Protein AF-A0A0W7WEF2-F1 (afdb_monomer)

pLDDT: mean 80.44, std 16.31, range [39.88, 97.94]

Secondary structure (DSSP, 8-state):
--------SSHHHHHHHHHHHHHHHHHHHHHTHHHH-TTSSS--GGGGG-SSPPPPSTTTTGGGTTS--HHHHHHHHH--SS---SSS-S--HHHHHHHT--S--HHHHHHHHHHHHHHHHHHHHHT--

Nearest PDB structures (foldseek):
  6lod-assembly1_E  TM=8.122E-01  e=6.362E-03  Roseiflexus castenholzii DSM 13941
  8x2j-assembly1_E  TM=6.316E-01  e=2.446E-02  Chloroflexus aurantiacus J-10-fl
  6loe-assembly1_E  TM=6.728E-01  e=4.287E-02  Roseiflexus castenholzii DSM 13941

Foldseek 3Di:
DDDDDDDPPPPPVVVVLVVLLVLLLVVCVVFPCQQCNSLSQRPHVCQVVDPDGRHRLQACCVVVVNHRPLVVQLCVQCVPDDPDPDPDDGDNVLVVQLVPDPDPDPVVSVVSSSSNSNSNSSNSVVSHD

Sequence (129 aa):
MKWLCVAALSLTAHAASAQNAEYGEELYQQFCATCHGASGEGDGPLTQMMTTSVPDLTGLAEANDGAFPMLNVLHIIDGRDDLRAHGGPMPVYGALFSETSEVNSAYADVLYRRGRILSLAYYLESLQK

Radius of gyration: 17.64 Å; Cα contacts (8 Å, |Δi|>4): 148; chains: 1; bounding box: 34×61×45 Å

Solvent-accessible surface area (backbone atoms only — not comparable to full-atom values): 7521 Å² total; per-residue (Å²): 143,84,80,92,85,88,86,82,79,74,68,65,63,57,55,56,52,53,55,33,20,56,57,8,44,57,49,36,61,75,72,42,18,53,42,23,15,91,81,27,65,19,69,8,81,50,43,87,79,47,96,62,87,52,66,55,51,29,48,48,19,60,76,42,87,67,41,64,57,59,72,60,48,43,42,61,49,40,45,80,60,93,84,74,89,58,105,77,72,77,73,48,44,43,61,62,46,39,75,72,49,89,58,97,39,78,68,54,31,55,49,52,24,52,50,52,47,50,15,35,45,43,26,47,58,70,50,47,109

Mean predicted aligned error: 9.23 Å

Organism: NCBI:txid1685382

InterPro domains:
  IPR009056 Cytochrome c-like domain [PF00034] (21-75)
  IPR009056 Cytochrome c-like domain [PS51007] (19-112)
  IPR036909 Cytochrome c-like domain superfamily [G3DSA:1.10.760.10] (5-129)
  IPR036909 Cytochrome c-like domain superfamily [SSF46626] (3-99)

Structure (mmCIF, N/CA/C/O backbone):
data_AF-A0A0W7WEF2-F1
#
_entry.id   AF-A0A0W7WEF2-F1
#
loop_
_atom_site.group_PDB
_atom_site.id
_atom_site.type_symbol
_atom_site.label_atom_id
_atom_site.label_alt_id
_atom_site.label_comp_id
_atom_site.label_asym_id
_atom_site.label_entity_id
_atom_site.label_seq_id
_atom_site.pdbx_PDB_ins_code
_atom_site.Cartn_x
_atom_site.Cartn_y
_atom_site.Cartn_z
_atom_site.occupancy
_atom_site.B_iso_or_equiv
_atom_site.auth_seq_id
_atom_site.auth_comp_id
_atom_site.auth_asym_id
_atom_site.auth_atom_id
_atom_site.pdbx_PDB_model_num
ATOM 1 N N . MET A 1 1 ? 14.432 -44.584 25.248 1.00 45.00 1 MET A N 1
ATOM 2 C CA . MET A 1 1 ? 15.290 -43.409 24.993 1.00 45.00 1 MET A CA 1
ATOM 3 C C . MET A 1 1 ? 15.725 -43.415 23.532 1.00 45.00 1 MET A C 1
ATOM 5 O O . MET A 1 1 ? 16.761 -43.990 23.237 1.00 45.00 1 MET A O 1
ATOM 9 N N . LYS A 1 2 ? 14.923 -42.865 22.610 1.00 42.56 2 LYS A N 1
ATOM 10 C CA . LYS A 1 2 ? 15.369 -42.566 21.241 1.00 42.56 2 LYS A CA 1
ATOM 11 C C . LYS A 1 2 ? 14.575 -41.369 20.676 1.00 42.56 2 LYS A C 1
ATOM 13 O O . LYS A 1 2 ? 13.424 -41.524 20.302 1.00 42.56 2 LYS A O 1
ATOM 18 N N . TRP A 1 3 ? 15.239 -40.211 20.714 1.00 52.22 3 TRP A N 1
ATOM 19 C CA . TRP A 1 3 ? 15.203 -39.067 19.789 1.00 52.22 3 TRP A CA 1
ATOM 20 C C . TRP A 1 3 ? 13.846 -38.433 19.422 1.00 52.22 3 TRP A C 1
ATOM 22 O O . TRP A 1 3 ? 13.223 -38.788 18.426 1.00 52.22 3 TRP A O 1
ATOM 32 N N . LEU A 1 4 ? 13.481 -37.385 20.178 1.00 57.38 4 LEU A N 1
ATOM 33 C CA . LEU A 1 4 ? 12.809 -36.198 19.634 1.00 57.38 4 LEU A CA 1
ATOM 34 C C . LEU A 1 4 ? 13.796 -35.467 18.713 1.00 57.38 4 LEU A C 1
ATOM 36 O O . LEU A 1 4 ? 14.852 -35.086 19.199 1.00 57.38 4 LEU A O 1
ATOM 40 N N . CYS A 1 5 ? 13.440 -35.231 17.450 1.00 55.50 5 CYS A N 1
ATOM 41 C CA . CYS A 1 5 ? 14.006 -34.168 16.604 1.00 55.50 5 CYS A CA 1
ATOM 42 C C . CYS A 1 5 ? 13.117 -33.984 15.357 1.00 55.50 5 CYS A C 1
ATOM 44 O O . CYS A 1 5 ? 13.501 -34.351 14.253 1.00 55.50 5 CYS A O 1
ATOM 46 N N . VAL A 1 6 ? 11.912 -33.430 15.518 1.00 58.00 6 VAL A N 1
ATOM 47 C CA . VAL A 1 6 ? 11.120 -32.902 14.390 1.00 58.00 6 VAL A CA 1
ATOM 48 C C . VAL A 1 6 ? 10.478 -31.589 14.838 1.00 58.00 6 VAL A C 1
ATOM 50 O O . VAL A 1 6 ? 9.311 -31.557 15.202 1.00 58.00 6 VAL A O 1
ATOM 53 N N . ALA A 1 7 ? 11.262 -30.512 14.913 1.00 57.31 7 ALA A N 1
ATOM 54 C CA . ALA A 1 7 ? 10.737 -29.180 15.245 1.00 57.31 7 ALA A CA 1
ATOM 55 C C . ALA A 1 7 ? 11.643 -28.037 14.744 1.00 57.31 7 ALA A C 1
ATOM 57 O O . ALA A 1 7 ? 11.804 -27.036 15.430 1.00 57.31 7 ALA A O 1
ATOM 58 N N . ALA A 1 8 ? 12.284 -28.184 13.578 1.00 56.38 8 ALA A N 1
ATOM 59 C CA . ALA A 1 8 ? 13.237 -27.180 13.078 1.00 56.38 8 ALA A CA 1
ATOM 60 C C . ALA A 1 8 ? 12.899 -26.592 11.695 1.00 56.38 8 ALA A C 1
ATOM 62 O O . ALA A 1 8 ? 13.706 -25.842 11.158 1.00 56.38 8 ALA A O 1
ATOM 63 N N . LEU A 1 9 ? 11.733 -26.894 11.106 1.00 55.59 9 LEU A N 1
ATOM 64 C CA . LEU A 1 9 ? 11.382 -26.396 9.762 1.00 55.59 9 LEU A CA 1
ATOM 65 C C . LEU A 1 9 ? 10.451 -25.172 9.736 1.00 55.59 9 LEU A C 1
ATOM 67 O O . LEU A 1 9 ? 10.259 -24.598 8.671 1.00 55.59 9 LEU A O 1
ATOM 71 N N . SER A 1 10 ? 9.898 -24.739 10.872 1.00 57.41 10 SER A N 1
ATOM 72 C CA . SER A 1 10 ? 8.893 -23.660 10.889 1.00 57.41 10 SER A CA 1
ATOM 73 C C . SER A 1 10 ? 9.468 -22.254 11.110 1.00 57.41 10 SER A C 1
ATOM 75 O O . SER A 1 10 ? 8.750 -21.276 10.921 1.00 57.41 10 SER A O 1
ATOM 77 N N . LEU A 1 11 ? 10.745 -22.122 11.500 1.00 55.66 11 LEU A N 1
ATOM 78 C CA . 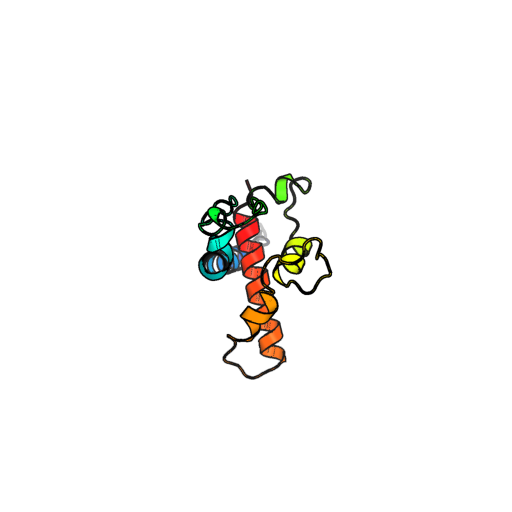LEU A 1 11 ? 11.341 -20.813 11.820 1.00 55.66 11 LEU A CA 1
ATOM 79 C C . LEU A 1 11 ? 11.772 -20.002 10.588 1.00 55.66 11 LEU A C 1
ATOM 81 O O . LEU A 1 11 ? 11.838 -18.779 10.663 1.00 55.66 11 LEU A O 1
ATOM 85 N N . THR A 1 12 ? 12.067 -20.640 9.455 1.00 57.41 12 THR A N 1
ATOM 86 C CA . THR A 1 12 ? 12.604 -19.933 8.278 1.00 57.41 12 THR A CA 1
ATOM 87 C C . THR A 1 12 ? 11.538 -19.156 7.507 1.00 57.41 12 THR A C 1
ATOM 89 O O . THR A 1 12 ? 11.839 -18.106 6.946 1.00 57.41 12 THR A O 1
ATOM 92 N N . ALA A 1 13 ? 10.286 -19.622 7.512 1.00 57.91 13 ALA A N 1
ATOM 93 C CA . ALA A 1 13 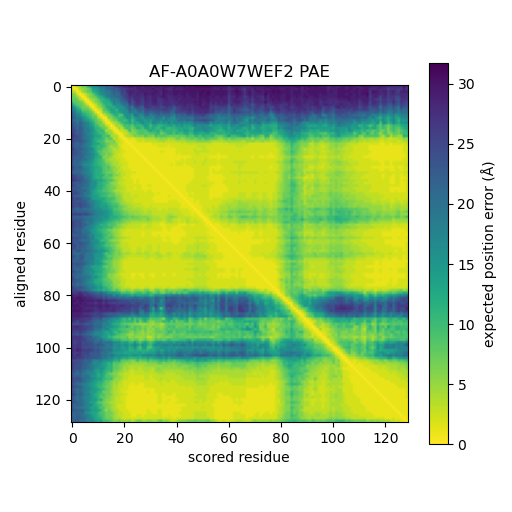? 9.194 -18.977 6.781 1.00 57.91 13 ALA A CA 1
ATOM 94 C C . ALA A 1 13 ? 8.799 -17.609 7.373 1.00 57.91 13 ALA A C 1
ATOM 96 O O . ALA A 1 13 ? 8.508 -16.679 6.624 1.00 57.91 13 ALA A O 1
ATOM 97 N N . HIS A 1 14 ? 8.848 -17.459 8.703 1.00 59.81 14 HIS A N 1
ATOM 98 C CA . HIS A 1 14 ? 8.516 -16.194 9.374 1.00 59.81 14 HIS A CA 1
ATOM 99 C C . HIS A 1 14 ? 9.540 -15.088 9.089 1.00 59.81 14 HIS A C 1
ATOM 101 O O . HIS A 1 14 ? 9.161 -13.942 8.867 1.00 59.81 14 HIS A O 1
ATOM 107 N N . ALA A 1 15 ? 10.832 -15.427 9.053 1.00 64.00 15 ALA A N 1
ATOM 108 C CA . ALA A 1 15 ? 11.890 -14.449 8.801 1.00 64.00 15 ALA A CA 1
ATOM 109 C C . ALA A 1 15 ? 11.807 -13.852 7.385 1.00 64.00 15 ALA A C 1
ATOM 111 O O . ALA A 1 15 ? 11.985 -12.650 7.211 1.00 64.00 15 ALA A O 1
ATOM 112 N N . ALA A 1 16 ? 11.477 -14.677 6.384 1.00 62.25 16 ALA A N 1
ATOM 113 C CA . ALA A 1 16 ? 11.307 -14.214 5.008 1.00 62.25 16 ALA A CA 1
ATOM 114 C C . ALA A 1 16 ? 10.110 -13.257 4.860 1.00 62.25 16 ALA A C 1
ATOM 116 O O . ALA A 1 16 ? 10.210 -12.255 4.157 1.00 62.25 16 ALA A O 1
ATOM 117 N N . SER A 1 17 ? 8.995 -13.528 5.547 1.00 63.38 17 SER A N 1
ATOM 118 C CA . SER A 1 17 ? 7.825 -12.638 5.551 1.00 63.38 17 SER A CA 1
ATOM 119 C C . SER A 1 17 ? 8.137 -11.280 6.184 1.00 63.38 17 SER A C 1
ATOM 121 O O . SER A 1 17 ? 7.760 -10.250 5.634 1.00 63.38 17 SER A O 1
ATOM 123 N N . ALA A 1 18 ? 8.860 -11.273 7.309 1.00 64.50 18 ALA A N 1
ATOM 124 C CA . ALA A 1 18 ? 9.236 -10.045 8.006 1.00 64.50 18 ALA A CA 1
ATOM 125 C C . ALA A 1 18 ? 10.163 -9.156 7.158 1.00 64.50 18 ALA A C 1
ATOM 127 O O . ALA A 1 18 ? 9.929 -7.957 7.044 1.00 64.50 18 ALA A O 1
ATOM 128 N N . GLN A 1 19 ? 11.162 -9.749 6.495 1.00 66.75 19 GLN A N 1
ATOM 129 C CA . GLN A 1 19 ? 12.061 -9.010 5.604 1.00 66.75 19 GLN A CA 1
ATOM 130 C C . GLN A 1 19 ? 11.328 -8.430 4.383 1.00 66.75 19 GLN A C 1
ATOM 132 O O . GLN A 1 19 ? 11.639 -7.331 3.926 1.00 66.75 19 GLN A O 1
ATOM 137 N N . ASN A 1 20 ? 10.327 -9.144 3.859 1.00 76.44 20 ASN A N 1
ATOM 138 C CA . ASN A 1 20 ? 9.507 -8.630 2.765 1.00 76.44 20 ASN A CA 1
ATOM 139 C C . ASN A 1 20 ? 8.631 -7.447 3.200 1.00 76.44 20 ASN A C 1
ATOM 141 O O . ASN A 1 20 ? 8.412 -6.553 2.385 1.00 76.44 20 ASN A O 1
ATOM 145 N N . ALA A 1 21 ? 8.147 -7.442 4.446 1.00 79.31 21 ALA A N 1
ATOM 146 C CA . ALA A 1 21 ? 7.344 -6.352 4.995 1.00 79.31 21 ALA A CA 1
ATOM 147 C C . ALA A 1 21 ? 8.173 -5.076 5.220 1.00 79.31 21 ALA A C 1
ATOM 149 O O . ALA A 1 21 ? 7.698 -4.000 4.880 1.00 79.31 21 ALA A O 1
ATOM 150 N N . GLU A 1 22 ? 9.419 -5.187 5.693 1.00 89.00 22 GLU A N 1
ATOM 151 C CA . GLU A 1 22 ? 10.330 -4.037 5.861 1.00 89.00 22 GLU A CA 1
ATOM 152 C C . GLU A 1 22 ? 10.620 -3.342 4.519 1.00 89.00 22 GLU A C 1
ATOM 154 O O . GLU A 1 22 ? 10.460 -2.133 4.381 1.00 89.00 22 GLU A O 1
ATOM 159 N N . TYR A 1 23 ? 10.941 -4.112 3.474 1.00 91.31 23 TYR A N 1
ATOM 160 C CA . TYR A 1 23 ? 11.093 -3.541 2.131 1.00 91.31 23 TYR A CA 1
ATOM 161 C C . TYR A 1 23 ? 9.768 -2.984 1.577 1.00 91.31 23 TYR A C 1
ATOM 163 O O . TYR A 1 23 ? 9.742 -1.992 0.846 1.00 91.31 23 TYR A O 1
ATOM 171 N N . GLY A 1 24 ? 8.645 -3.614 1.929 1.00 94.25 24 GLY A N 1
ATOM 172 C CA . GLY A 1 24 ? 7.309 -3.123 1.608 1.00 94.25 24 GLY A CA 1
ATOM 173 C C . GLY A 1 24 ? 7.004 -1.769 2.245 1.00 94.25 24 GLY A C 1
ATOM 174 O O . GLY A 1 24 ? 6.413 -0.922 1.581 1.00 94.25 24 GLY A O 1
ATOM 175 N N . GLU A 1 25 ? 7.450 -1.538 3.479 1.00 96.25 25 GLU A N 1
ATOM 176 C CA . GLU A 1 25 ? 7.309 -0.262 4.181 1.00 96.25 25 GLU A CA 1
ATOM 177 C C . GLU A 1 25 ? 8.022 0.867 3.433 1.00 96.25 25 GLU A C 1
ATOM 179 O O . GLU A 1 25 ? 7.418 1.905 3.162 1.00 96.25 25 GLU A O 1
ATOM 184 N N . GLU A 1 26 ? 9.275 0.658 3.021 1.00 95.12 26 GLU A N 1
ATOM 185 C CA . GLU A 1 26 ? 10.035 1.654 2.256 1.00 95.12 26 GLU A CA 1
ATOM 186 C C . GLU A 1 26 ? 9.308 2.047 0.962 1.00 95.12 26 GLU A C 1
ATOM 188 O O . GLU A 1 26 ? 9.130 3.231 0.654 1.00 95.12 26 GLU A O 1
ATOM 193 N N . LEU A 1 27 ? 8.830 1.043 0.219 1.00 93.12 27 LEU A N 1
ATOM 194 C CA . LEU A 1 27 ? 8.045 1.258 -0.993 1.00 93.12 27 LEU A CA 1
ATOM 195 C C . LEU A 1 27 ? 6.735 1.990 -0.687 1.00 93.12 27 LEU A C 1
ATOM 197 O O . LEU A 1 27 ? 6.341 2.890 -1.429 1.00 93.12 27 LEU A O 1
ATOM 201 N N . TYR A 1 28 ? 6.061 1.636 0.403 1.00 95.38 28 TYR A N 1
ATOM 202 C CA . TYR A 1 28 ? 4.810 2.261 0.800 1.00 95.38 28 TYR A CA 1
ATOM 203 C C . TYR A 1 28 ? 5.005 3.749 1.106 1.00 95.38 28 TYR A C 1
ATOM 205 O O . TYR A 1 28 ? 4.263 4.587 0.585 1.00 95.38 28 TYR A O 1
ATOM 213 N N . GLN A 1 29 ? 6.035 4.098 1.880 1.00 95.81 29 GLN A N 1
ATOM 214 C CA . GLN A 1 29 ? 6.343 5.493 2.196 1.00 95.81 29 GLN A CA 1
ATOM 215 C C . GLN A 1 29 ? 6.666 6.300 0.933 1.00 95.81 29 GLN A C 1
ATOM 217 O O . GLN A 1 29 ? 6.241 7.448 0.798 1.00 95.81 29 GLN A O 1
ATOM 222 N N . GLN A 1 30 ? 7.359 5.689 -0.031 1.00 92.38 30 GLN A N 1
ATOM 223 C CA . GLN A 1 30 ? 7.720 6.348 -1.283 1.00 92.38 30 GLN A CA 1
ATOM 224 C C . GLN A 1 30 ? 6.527 6.560 -2.229 1.00 92.38 30 GLN A C 1
ATOM 226 O O . GLN A 1 30 ? 6.460 7.584 -2.910 1.00 92.38 30 GLN A O 1
ATOM 231 N N . PHE A 1 31 ? 5.607 5.596 -2.313 1.00 90.38 31 PHE A N 1
ATOM 232 C CA . PHE A 1 31 ? 4.634 5.531 -3.410 1.00 90.38 31 PHE A CA 1
ATOM 233 C C . PHE A 1 31 ? 3.169 5.646 -2.979 1.00 90.38 31 PHE A C 1
ATOM 235 O O . PHE A 1 31 ? 2.337 6.076 -3.782 1.00 90.38 31 PHE A O 1
ATOM 242 N N . CYS A 1 32 ? 2.839 5.278 -1.742 1.00 92.69 32 CYS A N 1
ATOM 243 C CA . CYS A 1 32 ? 1.463 5.108 -1.270 1.00 92.69 32 CYS A CA 1
ATOM 244 C C . CYS A 1 32 ? 1.082 6.141 -0.199 1.00 92.69 32 CYS A C 1
ATOM 246 O O . CYS A 1 32 ? -0.029 6.678 -0.231 1.00 92.69 32 CYS A O 1
ATOM 248 N N . ALA A 1 33 ? 2.011 6.481 0.701 1.00 95.31 33 ALA A N 1
ATOM 249 C CA . ALA A 1 33 ? 1.755 7.329 1.869 1.00 95.31 33 ALA A CA 1
ATOM 250 C C . ALA A 1 33 ? 1.298 8.759 1.529 1.00 95.31 33 ALA A C 1
ATOM 252 O O . ALA A 1 33 ? 0.590 9.393 2.307 1.00 95.31 33 ALA A O 1
ATOM 253 N N . THR A 1 34 ? 1.637 9.271 0.342 1.00 91.94 34 THR A N 1
ATOM 254 C CA . THR A 1 34 ? 1.164 10.595 -0.106 1.00 91.94 34 THR A CA 1
ATOM 255 C C . THR A 1 34 ? -0.365 10.659 -0.216 1.00 91.94 34 THR A C 1
ATOM 257 O O . THR A 1 34 ? -0.950 11.714 0.036 1.00 91.94 34 THR A O 1
ATOM 260 N N . CYS A 1 35 ? -1.017 9.537 -0.536 1.00 90.75 35 CYS A N 1
ATOM 261 C CA . CYS A 1 35 ? -2.474 9.435 -0.597 1.00 90.75 35 CYS A CA 1
ATOM 262 C C . CYS A 1 35 ? -3.044 8.777 0.664 1.00 90.75 35 CYS A C 1
ATOM 264 O O . CYS A 1 35 ? -3.943 9.335 1.282 1.00 90.75 35 CYS A O 1
ATOM 266 N N . HIS A 1 36 ? -2.517 7.613 1.054 1.00 94.75 36 HIS A N 1
ATOM 267 C CA . HIS A 1 36 ? -3.078 6.793 2.135 1.00 94.75 36 HIS A CA 1
ATOM 268 C C . HIS A 1 36 ? -2.553 7.148 3.533 1.00 94.75 36 HIS A C 1
ATOM 270 O O . HIS A 1 36 ? -2.991 6.549 4.508 1.00 94.75 36 HIS A O 1
ATOM 276 N N . GLY A 1 37 ? -1.633 8.108 3.646 1.00 95.69 37 GLY A N 1
ATOM 277 C CA . GLY A 1 37 ? -1.014 8.485 4.917 1.00 95.69 37 GLY A CA 1
ATOM 278 C C . GLY A 1 37 ? 0.097 7.535 5.342 1.00 95.69 37 GLY A C 1
ATOM 279 O O . GLY A 1 37 ? 0.213 6.423 4.830 1.00 95.69 37 GLY A O 1
ATOM 280 N N . ALA A 1 38 ? 0.943 7.967 6.277 1.00 96.69 38 ALA A N 1
ATOM 281 C CA . ALA A 1 38 ? 2.074 7.158 6.739 1.00 96.69 38 ALA A CA 1
ATOM 282 C C . ALA A 1 38 ? 1.627 5.892 7.494 1.00 96.69 38 ALA A C 1
ATOM 284 O O . ALA A 1 38 ? 2.347 4.898 7.459 1.00 96.69 38 ALA A O 1
ATOM 285 N N . SER A 1 39 ? 0.452 5.930 8.136 1.00 96.31 39 SER A N 1
ATOM 286 C CA . SER A 1 39 ? -0.162 4.824 8.886 1.00 96.31 39 SER A CA 1
ATOM 287 C C . SER A 1 39 ? -1.118 3.957 8.057 1.00 96.31 39 SER A C 1
ATOM 289 O O . SER A 1 39 ? -1.576 2.931 8.551 1.00 96.31 39 SER A O 1
ATOM 291 N N . GLY A 1 40 ? -1.441 4.348 6.818 1.00 96.44 40 GLY A N 1
ATOM 292 C CA . GL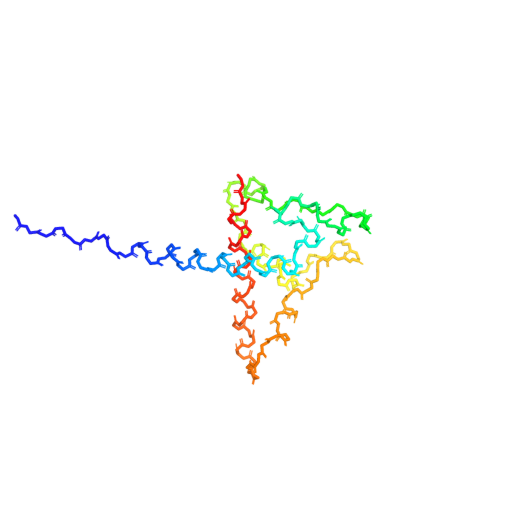Y A 1 40 ? -2.441 3.649 6.003 1.00 96.44 40 GLY A CA 1
ATOM 293 C C . GLY A 1 40 ? -3.882 4.083 6.235 1.00 96.44 40 GLY A C 1
ATOM 294 O O . GLY A 1 40 ? -4.770 3.513 5.616 1.00 96.44 40 GLY A O 1
ATOM 295 N N . GLU A 1 41 ? -4.132 5.095 7.062 1.00 96.69 41 GLU A N 1
ATOM 296 C CA . GLU A 1 41 ? -5.479 5.471 7.518 1.00 96.69 41 GLU A CA 1
ATOM 297 C C . GLU A 1 41 ? -6.260 6.349 6.521 1.00 96.69 41 GLU A C 1
ATOM 299 O O . GLU A 1 41 ? -7.360 6.814 6.812 1.00 96.69 41 GLU A O 1
ATOM 304 N N . GLY A 1 42 ? -5.725 6.563 5.316 1.00 93.81 42 GLY A N 1
ATOM 305 C CA . GLY A 1 42 ? -6.389 7.353 4.277 1.00 93.81 42 GLY A CA 1
ATOM 306 C C . GLY A 1 42 ? -6.287 8.863 4.501 1.00 93.81 42 GLY A C 1
ATOM 307 O O . GLY A 1 42 ? -7.095 9.614 3.960 1.00 93.81 42 GLY A O 1
ATOM 308 N N . ASP A 1 43 ? -5.303 9.316 5.280 1.00 94.75 43 ASP A N 1
ATOM 309 C CA . ASP A 1 43 ? -5.121 10.702 5.732 1.00 94.75 43 ASP A CA 1
ATOM 310 C C . ASP A 1 43 ? -3.874 11.383 5.132 1.00 94.75 43 ASP A C 1
ATOM 312 O O . ASP A 1 43 ? -3.363 12.379 5.650 1.00 94.75 43 ASP A O 1
ATOM 316 N N . GLY A 1 44 ? -3.385 10.872 3.997 1.00 93.62 44 GLY A N 1
ATOM 317 C CA . GLY A 1 44 ? -2.206 11.407 3.320 1.00 93.62 44 GLY A CA 1
ATOM 318 C C . GLY A 1 44 ? -2.368 12.868 2.880 1.00 93.62 44 GLY A C 1
ATOM 319 O O . GLY A 1 44 ? -3.483 13.346 2.660 1.00 93.62 44 GLY A O 1
ATOM 320 N N . PRO A 1 45 ? -1.264 13.610 2.688 1.00 92.50 45 PRO A N 1
ATOM 321 C CA . PRO A 1 45 ? -1.303 15.038 2.364 1.00 92.50 45 PRO A CA 1
ATOM 322 C C . PRO A 1 45 ? -2.069 15.374 1.074 1.00 92.50 45 PRO A C 1
ATOM 324 O O . PRO A 1 45 ? -2.565 16.492 0.933 1.00 92.50 45 PRO A O 1
ATOM 327 N N . LEU A 1 46 ? -2.198 14.429 0.135 1.00 88.75 46 LEU A N 1
ATOM 328 C CA . LEU A 1 46 ? -2.940 14.643 -1.108 1.00 88.75 46 LEU A CA 1
ATOM 329 C C . LEU A 1 46 ? -4.464 14.645 -0.910 1.00 88.75 46 LEU A C 1
ATOM 331 O O . LEU A 1 46 ? -5.178 15.183 -1.754 1.00 88.75 46 LEU A O 1
ATOM 335 N N . THR A 1 47 ? -4.969 14.094 0.197 1.00 87.44 47 THR A N 1
ATOM 336 C CA . THR A 1 47 ? -6.412 13.950 0.471 1.00 87.44 47 THR A CA 1
ATOM 337 C C . THR A 1 47 ? -7.168 15.276 0.382 1.00 87.44 47 THR A C 1
ATOM 339 O O . THR A 1 47 ? -8.275 15.316 -0.146 1.00 87.44 47 THR A O 1
ATOM 342 N N . GLN A 1 48 ? -6.542 16.386 0.788 1.00 85.75 48 GLN A N 1
ATOM 343 C CA . GLN A 1 48 ? -7.120 17.738 0.737 1.00 85.75 48 GLN A CA 1
ATOM 344 C C . GLN A 1 48 ? -7.408 18.232 -0.690 1.00 85.75 48 GLN A C 1
ATOM 346 O O . GLN A 1 48 ? -8.198 19.153 -0.882 1.00 85.75 48 GLN A O 1
ATOM 351 N N . MET A 1 49 ? -6.751 17.641 -1.690 1.00 84.44 49 MET A N 1
ATOM 352 C CA . MET A 1 49 ? -6.890 17.984 -3.106 1.00 84.44 49 MET A CA 1
ATOM 353 C C . MET A 1 49 ? -7.723 16.955 -3.883 1.00 84.44 49 MET A C 1
ATOM 355 O O . MET A 1 49 ? -7.918 17.114 -5.089 1.00 84.44 49 MET A O 1
ATOM 359 N N . MET A 1 50 ? -8.215 15.903 -3.223 1.00 80.44 50 MET A N 1
ATOM 360 C CA . MET A 1 50 ? -9.013 14.857 -3.856 1.00 80.44 50 MET A CA 1
ATOM 361 C C . MET A 1 50 ? -10.508 15.116 -3.669 1.00 80.44 50 MET A C 1
ATOM 363 O O . MET A 1 50 ? -10.972 15.543 -2.619 1.00 80.44 50 MET A O 1
ATOM 367 N N . THR A 1 51 ? -11.288 14.832 -4.710 1.00 83.25 51 THR A N 1
ATOM 368 C CA . THR A 1 51 ? -12.758 14.914 -4.672 1.00 83.25 51 THR A CA 1
ATOM 369 C C . THR A 1 51 ? -13.412 13.624 -4.181 1.00 83.25 51 THR A C 1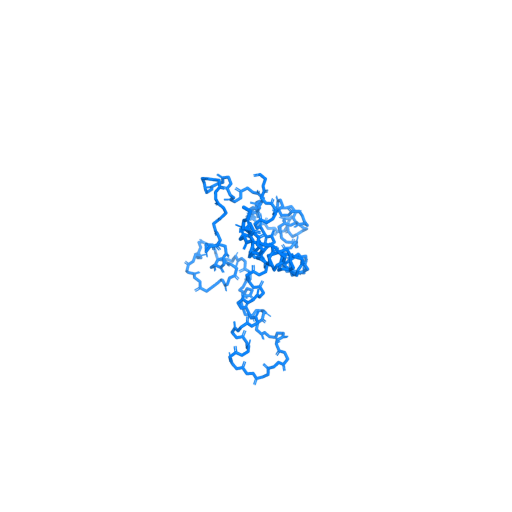
ATOM 371 O O . THR A 1 51 ? -14.617 13.590 -3.950 1.00 83.25 51 THR A O 1
ATOM 374 N N . THR A 1 52 ? -12.625 12.555 -4.046 1.00 81.25 52 THR A N 1
ATOM 375 C CA . THR A 1 52 ? -13.048 11.243 -3.546 1.00 81.25 52 THR A CA 1
ATOM 376 C C . THR A 1 52 ? -12.240 10.910 -2.302 1.00 81.25 52 THR A C 1
ATOM 378 O O . THR A 1 52 ? -11.055 11.236 -2.230 1.00 81.25 52 THR A O 1
ATOM 381 N N . SER A 1 53 ? -12.881 10.257 -1.334 1.00 84.25 53 SER A N 1
ATOM 382 C CA . SER A 1 53 ? -12.209 9.757 -0.136 1.00 84.25 53 SER A CA 1
ATOM 383 C C . SER A 1 53 ? -11.166 8.705 -0.513 1.00 84.25 53 SER A C 1
ATOM 385 O O . SER A 1 53 ? -11.437 7.796 -1.299 1.00 84.25 53 SER A O 1
ATOM 387 N N . VAL A 1 54 ? -9.970 8.846 0.053 1.00 88.50 54 VAL A N 1
ATOM 388 C CA . VAL A 1 54 ? -8.949 7.800 0.018 1.00 88.50 54 VAL A CA 1
ATOM 389 C C . VAL A 1 54 ? -9.305 6.768 1.092 1.00 88.50 54 VAL A C 1
ATOM 391 O O . VAL A 1 54 ? -9.610 7.176 2.213 1.00 88.50 54 VAL A O 1
ATOM 394 N N . PRO A 1 55 ? -9.322 5.460 0.780 1.00 89.94 55 PRO A N 1
ATOM 395 C CA . PRO A 1 55 ? -9.711 4.448 1.752 1.00 89.94 55 PRO A CA 1
ATOM 396 C C . PRO A 1 55 ? -8.631 4.233 2.820 1.00 89.94 55 PRO A C 1
ATOM 398 O O . PRO A 1 55 ? -7.432 4.274 2.519 1.00 89.94 55 PRO A O 1
ATOM 401 N N . ASP A 1 56 ? -9.094 3.938 4.035 1.00 94.62 56 ASP A N 1
ATOM 402 C CA . ASP A 1 56 ? -8.301 3.365 5.123 1.00 94.62 56 ASP A CA 1
ATOM 403 C C . ASP A 1 56 ? -7.925 1.918 4.765 1.00 94.62 56 ASP A C 1
ATOM 405 O O . ASP A 1 56 ? -8.783 1.085 4.459 1.00 94.62 56 ASP A O 1
ATOM 409 N N . LEU A 1 57 ? -6.627 1.636 4.758 1.00 96.00 57 LEU A N 1
ATOM 410 C CA . LEU A 1 57 ? -6.045 0.343 4.420 1.00 96.00 57 LEU A CA 1
ATOM 411 C C . LEU A 1 57 ? -5.814 -0.545 5.650 1.00 96.00 57 LEU A C 1
ATOM 413 O O . LEU A 1 57 ? -5.399 -1.687 5.478 1.00 96.00 57 LEU A O 1
ATOM 417 N N . THR A 1 58 ? -6.071 -0.067 6.869 1.00 97.94 58 THR A N 1
ATOM 418 C CA . THR A 1 58 ? -5.823 -0.803 8.126 1.00 97.94 58 THR A CA 1
ATOM 419 C C . THR A 1 58 ? -6.960 -1.756 8.516 1.00 97.94 58 THR A C 1
ATOM 421 O O . THR A 1 58 ? -6.776 -2.612 9.377 1.00 97.94 58 THR A O 1
ATOM 424 N N . GLY A 1 59 ? -8.119 -1.649 7.857 1.00 96.81 59 GLY A N 1
ATOM 425 C CA . GLY A 1 59 ? -9.311 -2.475 8.108 1.00 96.81 59 GLY A CA 1
ATOM 426 C C . GLY A 1 59 ? -9.659 -3.471 6.994 1.00 96.81 59 GLY A C 1
ATOM 427 O O . GLY A 1 59 ? -10.791 -3.947 6.927 1.00 96.81 59 GLY A O 1
ATOM 428 N N . LEU A 1 60 ? -8.733 -3.780 6.082 1.00 95.81 60 LEU A N 1
ATOM 429 C CA . LEU A 1 60 ? -8.989 -4.673 4.941 1.00 95.81 60 LEU A CA 1
ATOM 430 C C . LEU A 1 60 ? -9.281 -6.116 5.369 1.00 95.81 60 LEU A C 1
ATOM 432 O O . LEU A 1 60 ? -10.107 -6.774 4.740 1.00 95.81 60 LEU A O 1
ATOM 436 N N . ALA A 1 61 ? -8.612 -6.616 6.410 1.00 97.19 61 ALA A N 1
ATOM 437 C CA . ALA A 1 61 ? -8.869 -7.951 6.945 1.00 97.19 61 ALA A CA 1
ATOM 438 C C . ALA A 1 61 ? -10.243 -8.027 7.623 1.00 97.19 61 ALA A C 1
ATOM 440 O O . ALA A 1 61 ? -11.009 -8.943 7.333 1.00 97.19 61 ALA A O 1
ATOM 441 N N . GLU A 1 62 ? -10.590 -7.048 8.466 1.00 96.94 62 GLU A N 1
ATOM 442 C CA . GLU A 1 62 ? -11.914 -6.964 9.101 1.00 96.94 62 GLU A CA 1
ATOM 443 C C . GLU A 1 62 ? -13.033 -6.919 8.049 1.00 96.94 62 GLU A C 1
ATOM 445 O O . GLU A 1 62 ? -14.014 -7.655 8.150 1.00 96.94 62 GLU A O 1
ATOM 450 N N . ALA A 1 63 ? -12.844 -6.136 6.983 1.00 94.69 63 ALA A N 1
ATOM 451 C CA . ALA A 1 63 ? -13.782 -6.048 5.865 1.00 94.69 63 ALA A CA 1
ATOM 452 C C . ALA A 1 63 ? -13.894 -7.341 5.029 1.00 94.69 63 ALA A C 1
ATOM 454 O O . ALA A 1 63 ? -14.791 -7.446 4.191 1.00 94.69 63 ALA A O 1
ATOM 455 N N . ASN A 1 64 ? -12.998 -8.310 5.232 1.00 95.69 64 ASN A N 1
ATOM 456 C CA . ASN A 1 64 ? -12.920 -9.566 4.490 1.00 95.69 64 ASN A CA 1
ATOM 457 C C . ASN A 1 64 ? -12.891 -10.775 5.447 1.00 95.69 64 ASN A C 1
ATOM 459 O O . ASN A 1 64 ? -12.001 -11.626 5.393 1.00 95.69 64 ASN A O 1
ATOM 463 N N . ASP A 1 65 ? -13.876 -10.833 6.348 1.00 96.56 65 ASP A N 1
ATOM 464 C CA . ASP A 1 65 ? -14.116 -11.944 7.283 1.00 96.56 65 ASP A CA 1
ATOM 465 C C . ASP A 1 65 ? -12.909 -12.287 8.183 1.00 96.56 65 ASP A C 1
ATOM 467 O O . ASP A 1 65 ? -12.687 -13.440 8.561 1.00 96.56 65 ASP A O 1
ATOM 471 N N . GLY A 1 66 ? -12.106 -11.277 8.526 1.00 96.12 66 GLY A N 1
ATOM 472 C CA . GLY A 1 66 ? -10.894 -11.414 9.335 1.00 96.12 66 GLY A CA 1
ATOM 473 C C . GLY A 1 66 ? -9.676 -11.941 8.570 1.00 96.12 66 GLY A C 1
ATOM 474 O O . GLY A 1 66 ? -8.626 -12.150 9.175 1.00 96.12 66 GLY A O 1
ATOM 475 N N . ALA A 1 67 ? -9.782 -12.163 7.258 1.00 96.81 67 ALA A N 1
ATOM 476 C CA . ALA A 1 67 ? -8.685 -12.626 6.418 1.00 96.81 67 ALA A CA 1
ATOM 477 C C . ALA A 1 67 ? -8.200 -11.503 5.498 1.00 96.81 67 ALA A C 1
ATOM 479 O O . ALA A 1 67 ? -8.982 -10.936 4.739 1.00 96.81 67 ALA A O 1
ATOM 480 N N . PHE A 1 68 ? -6.898 -11.214 5.494 1.00 96.88 68 PHE A N 1
ATOM 481 C CA . PHE A 1 68 ? -6.343 -10.222 4.576 1.00 96.88 68 PHE A CA 1
ATOM 482 C C . PHE A 1 68 ? -6.517 -10.671 3.108 1.00 96.88 68 PHE A C 1
ATOM 484 O O . PHE A 1 68 ? -6.079 -11.770 2.744 1.00 96.88 68 PHE A O 1
ATOM 491 N N . PRO A 1 69 ? -7.136 -9.855 2.231 1.00 95.56 69 PRO A N 1
ATOM 492 C CA . PRO A 1 69 ? -7.459 -10.254 0.862 1.00 95.56 69 PRO A CA 1
ATOM 493 C C . PRO A 1 69 ? -6.242 -10.131 -0.074 1.00 95.56 69 PRO A C 1
ATOM 495 O O . PRO A 1 69 ? -6.266 -9.384 -1.054 1.00 95.56 69 PRO A O 1
ATOM 498 N N . MET A 1 70 ? -5.179 -10.892 0.209 1.00 94.44 70 MET A N 1
ATOM 499 C CA . MET A 1 70 ? -3.864 -10.813 -0.444 1.00 94.44 70 MET A CA 1
ATOM 500 C C . MET A 1 70 ? -3.954 -10.748 -1.975 1.00 94.44 70 MET A C 1
ATOM 502 O O . MET A 1 70 ? -3.421 -9.830 -2.589 1.00 94.44 70 MET A O 1
ATOM 506 N N . LEU A 1 71 ? -4.674 -11.679 -2.611 1.00 92.44 71 LEU A N 1
ATOM 507 C CA . LEU A 1 71 ? -4.776 -11.719 -4.074 1.00 92.44 71 LEU A CA 1
ATOM 508 C C . LEU A 1 71 ? -5.444 -10.463 -4.655 1.00 92.44 71 LEU A C 1
ATOM 510 O O . LEU A 1 71 ? -4.981 -9.933 -5.660 1.00 92.44 71 LEU A O 1
ATOM 514 N N . ASN A 1 72 ? -6.500 -9.969 -4.007 1.00 90.00 72 ASN A N 1
ATOM 515 C CA . ASN A 1 72 ? -7.190 -8.758 -4.444 1.00 90.00 72 ASN A CA 1
ATOM 516 C C . ASN A 1 72 ? -6.282 -7.526 -4.312 1.00 90.00 72 ASN A C 1
ATOM 518 O O . ASN A 1 72 ? -6.215 -6.707 -5.223 1.00 90.00 72 ASN A O 1
ATOM 522 N N . VAL A 1 73 ? -5.529 -7.427 -3.213 1.00 91.50 73 VAL A N 1
ATOM 523 C CA . VAL A 1 73 ? -4.553 -6.348 -2.997 1.00 91.50 73 VAL A CA 1
ATOM 524 C C . VAL A 1 73 ? -3.451 -6.378 -4.058 1.00 91.50 73 VAL A C 1
ATOM 526 O O . VAL A 1 73 ? -3.156 -5.343 -4.652 1.00 91.50 73 VAL A O 1
ATOM 529 N N . LEU A 1 74 ? -2.889 -7.554 -4.362 1.00 91.12 74 LEU A N 1
ATOM 530 C CA . LEU A 1 74 ? -1.884 -7.707 -5.420 1.00 91.12 74 LEU A CA 1
ATOM 531 C C . LEU A 1 74 ? -2.411 -7.217 -6.780 1.00 91.12 74 LEU A C 1
ATOM 533 O O . LEU A 1 74 ? -1.696 -6.518 -7.497 1.00 91.12 74 LEU A O 1
ATOM 537 N N . HIS A 1 75 ? -3.658 -7.549 -7.122 1.00 86.44 75 HIS A N 1
ATOM 538 C CA . HIS A 1 75 ? -4.296 -7.122 -8.371 1.00 86.44 75 HIS A CA 1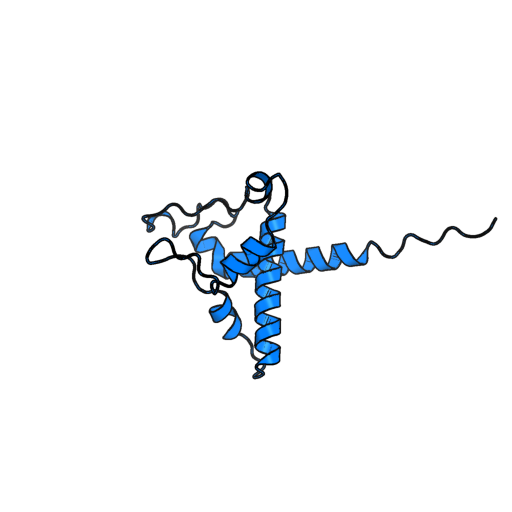
ATOM 539 C C . HIS A 1 75 ? -4.557 -5.611 -8.422 1.00 86.44 75 HIS A C 1
ATOM 541 O O . HIS A 1 75 ? -4.281 -4.975 -9.442 1.00 86.44 75 HIS A O 1
ATOM 547 N N . ILE A 1 76 ? -5.022 -5.018 -7.316 1.00 86.19 76 ILE A N 1
ATOM 548 C CA . ILE A 1 76 ? -5.232 -3.568 -7.206 1.00 86.19 76 ILE A CA 1
ATOM 549 C C . ILE A 1 76 ? -3.907 -2.814 -7.381 1.00 86.19 76 ILE A C 1
ATOM 551 O O . ILE A 1 76 ? -3.855 -1.858 -8.152 1.00 86.19 76 ILE A O 1
ATOM 555 N N . ILE A 1 77 ? -2.828 -3.254 -6.721 1.00 87.06 77 ILE A N 1
ATOM 556 C CA . ILE A 1 77 ? -1.510 -2.604 -6.818 1.00 87.06 77 ILE A CA 1
ATOM 557 C C . ILE A 1 77 ? -0.897 -2.784 -8.217 1.00 87.06 77 ILE A C 1
ATOM 559 O O . ILE A 1 77 ? -0.287 -1.849 -8.743 1.00 87.06 77 ILE A O 1
ATOM 563 N N . ASP A 1 78 ? -1.049 -3.957 -8.849 1.00 85.00 78 ASP A N 1
ATOM 564 C CA . ASP A 1 78 ? -0.579 -4.153 -10.230 1.00 85.00 78 ASP A CA 1
ATOM 565 C C . ASP A 1 78 ? -1.341 -3.245 -11.210 1.00 85.00 78 ASP A C 1
ATOM 567 O O . ASP A 1 78 ? -0.761 -2.768 -12.187 1.00 85.00 78 ASP A O 1
ATOM 571 N N . GLY A 1 79 ? -2.624 -2.967 -10.942 1.00 77.88 79 GLY A N 1
ATOM 572 C CA . GLY A 1 79 ? -3.428 -1.976 -11.666 1.00 77.88 79 GLY A CA 1
ATOM 573 C C . GLY A 1 79 ? -3.737 -2.347 -13.122 1.00 77.88 79 GLY A C 1
ATOM 574 O O . GLY A 1 79 ? -4.159 -1.490 -13.902 1.00 77.88 79 GLY A O 1
ATOM 575 N N . ARG A 1 80 ? -3.497 -3.608 -13.509 1.00 69.12 80 ARG A N 1
ATOM 576 C CA . ARG A 1 80 ? -3.800 -4.158 -14.843 1.00 69.12 80 ARG A CA 1
ATOM 577 C C . ARG A 1 80 ? -5.129 -4.909 -14.913 1.00 69.12 80 ARG A C 1
ATOM 579 O O . ARG A 1 80 ? -5.558 -5.226 -16.020 1.00 69.12 80 ARG A O 1
ATOM 586 N N . ASP A 1 81 ? -5.772 -5.134 -13.769 1.00 59.78 81 ASP A N 1
ATOM 587 C CA . ASP A 1 81 ? -7.116 -5.703 -13.694 1.00 59.78 81 ASP A CA 1
ATOM 588 C C . ASP A 1 81 ? -8.194 -4.604 -13.730 1.00 59.78 81 ASP A C 1
ATOM 590 O O . ASP A 1 81 ? -7.997 -3.477 -13.274 1.00 59.78 81 ASP A O 1
ATOM 594 N N . ASP A 1 82 ? -9.343 -4.938 -14.319 1.00 51.22 82 ASP A N 1
ATOM 595 C CA . ASP A 1 82 ? -10.331 -4.025 -14.924 1.00 51.22 82 ASP A CA 1
ATOM 596 C C . ASP A 1 82 ? -11.254 -3.271 -13.930 1.00 51.22 82 ASP A C 1
ATOM 598 O O . ASP A 1 82 ? -12.382 -2.898 -14.250 1.00 51.22 82 ASP A O 1
ATOM 602 N N . LEU A 1 83 ? -10.806 -3.019 -12.695 1.00 51.53 83 LEU A N 1
ATOM 603 C CA . LEU A 1 83 ? -11.569 -2.259 -11.693 1.00 51.53 83 LEU A CA 1
ATOM 604 C C . LEU A 1 83 ? -11.359 -0.747 -11.868 1.00 51.53 83 LEU A C 1
ATOM 606 O O . LEU A 1 83 ? -10.728 -0.077 -11.053 1.00 51.53 83 LEU A O 1
ATOM 610 N N . ARG A 1 84 ? -11.913 -0.180 -12.945 1.00 52.34 84 ARG A N 1
ATOM 611 C CA . ARG A 1 84 ? -11.960 1.277 -13.170 1.00 52.34 84 ARG A CA 1
ATOM 612 C C . ARG A 1 84 ? -13.395 1.802 -13.111 1.00 52.34 84 ARG A C 1
ATOM 614 O O . ARG A 1 84 ? -14.064 1.908 -14.131 1.00 52.34 84 ARG A O 1
ATOM 621 N N . ALA A 1 85 ? -13.855 2.176 -11.913 1.00 39.88 85 ALA A N 1
ATOM 622 C CA . ALA A 1 85 ? -15.195 2.750 -11.706 1.00 39.88 85 ALA A CA 1
ATOM 623 C C . ALA A 1 85 ? -15.256 4.287 -11.831 1.00 39.88 85 ALA A C 1
ATOM 625 O O . ALA A 1 85 ? -16.321 4.851 -12.073 1.00 39.88 85 ALA A O 1
ATOM 626 N N . HIS A 1 86 ? -14.127 4.986 -11.707 1.00 44.34 86 HIS A N 1
ATOM 627 C CA . HIS A 1 86 ? -14.077 6.446 -11.758 1.00 44.34 86 HIS A CA 1
ATOM 628 C C . HIS A 1 86 ? -12.892 6.878 -12.614 1.00 44.34 86 HIS A C 1
ATOM 630 O O . HIS A 1 86 ? -11.824 6.288 -12.506 1.00 44.34 86 HIS A O 1
ATOM 636 N N . GLY A 1 87 ? -13.080 7.883 -13.473 1.00 44.06 87 GLY A N 1
ATOM 637 C CA . GLY A 1 87 ? -12.121 8.398 -14.463 1.00 44.06 87 GLY A CA 1
ATOM 638 C C . GLY A 1 87 ? -10.826 9.024 -13.915 1.00 44.06 87 GLY A C 1
ATOM 639 O O . GLY A 1 87 ? -10.365 10.018 -14.466 1.00 44.06 87 GLY A O 1
ATOM 640 N N . GLY A 1 88 ? -10.245 8.438 -12.864 1.00 61.38 88 GLY A N 1
ATOM 641 C CA . GLY A 1 88 ? -8.864 8.592 -12.411 1.00 61.38 88 GLY A CA 1
ATOM 642 C C . GLY A 1 88 ? -8.633 7.957 -11.026 1.00 61.38 88 GLY A C 1
ATOM 643 O O . GLY A 1 88 ? -8.971 8.589 -10.031 1.00 61.38 88 GLY A O 1
ATOM 644 N N . PRO A 1 89 ? -8.093 6.727 -10.922 1.00 61.03 89 PRO A N 1
ATOM 645 C CA . PRO A 1 89 ? -7.672 6.166 -9.627 1.00 61.03 89 PRO A CA 1
ATOM 646 C C . PRO A 1 89 ? -6.295 5.470 -9.683 1.00 61.03 89 PRO A C 1
ATOM 648 O O . PRO A 1 89 ? -5.802 5.240 -10.782 1.00 61.03 89 PRO A O 1
ATOM 651 N N . MET A 1 90 ? -5.698 5.220 -8.499 1.00 65.12 90 MET A N 1
ATOM 652 C CA . MET A 1 90 ? -4.329 4.730 -8.189 1.00 65.12 90 MET A CA 1
ATOM 653 C C . MET A 1 90 ? -3.381 4.502 -9.387 1.00 65.12 90 MET A C 1
ATOM 655 O O . MET A 1 90 ? -3.708 3.721 -10.283 1.00 65.12 90 MET A O 1
ATOM 659 N N . PRO A 1 91 ? -2.171 5.109 -9.392 1.00 66.94 91 PRO A N 1
ATOM 660 C CA . PRO A 1 91 ? -1.183 4.862 -10.436 1.00 66.94 91 PRO A CA 1
ATOM 661 C C . PRO A 1 91 ? -1.011 3.371 -10.722 1.00 66.94 91 PRO A C 1
ATOM 663 O O . PRO A 1 91 ? -1.080 2.541 -9.818 1.00 66.94 91 PRO A O 1
ATOM 666 N N . VAL A 1 92 ? -0.729 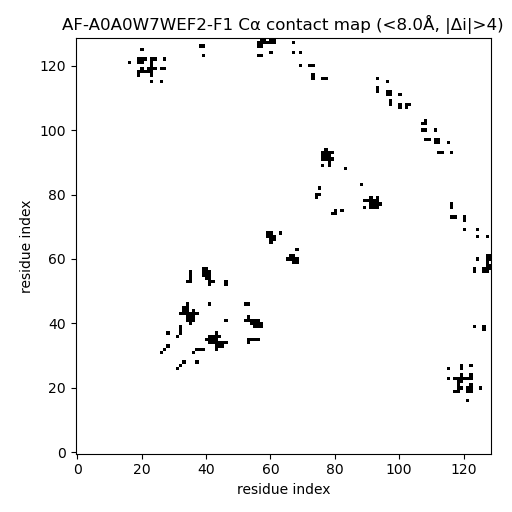3.031 -11.979 1.00 70.88 92 VAL A N 1
ATOM 667 C CA . VAL A 1 92 ? -0.330 1.666 -12.335 1.00 70.88 92 VAL A CA 1
ATOM 668 C C . VAL A 1 92 ? 1.084 1.450 -11.789 1.00 70.88 92 VAL A C 1
ATOM 670 O O . VAL A 1 92 ? 2.075 1.623 -12.501 1.00 70.88 92 VAL A O 1
ATOM 673 N N . TYR A 1 93 ? 1.193 1.118 -10.501 1.00 72.56 93 TYR A N 1
ATOM 674 C CA . TYR A 1 93 ? 2.477 0.937 -9.824 1.00 72.56 93 TYR A CA 1
ATOM 675 C C . TYR A 1 93 ? 3.274 -0.213 -10.442 1.00 72.56 93 TYR A C 1
ATOM 677 O O . TYR A 1 93 ? 4.499 -0.141 -10.501 1.00 72.56 93 TYR A O 1
ATOM 685 N N . GLY A 1 94 ? 2.596 -1.205 -11.032 1.00 62.03 94 GLY A N 1
ATOM 686 C CA . GLY A 1 94 ? 3.239 -2.233 -11.848 1.00 62.03 94 GLY A CA 1
ATOM 687 C C . GLY A 1 94 ? 4.117 -1.672 -12.980 1.00 62.03 94 GLY A C 1
ATOM 688 O O . GLY A 1 94 ? 5.170 -2.239 -13.258 1.00 62.03 94 GLY A O 1
ATOM 689 N N . ALA A 1 95 ? 3.743 -0.550 -13.607 1.00 67.88 95 ALA A N 1
ATOM 690 C CA . ALA A 1 95 ? 4.557 0.103 -14.638 1.00 67.88 95 ALA A CA 1
ATOM 691 C C . ALA A 1 95 ? 5.703 0.941 -14.035 1.00 67.88 95 ALA A C 1
ATOM 693 O O . ALA A 1 95 ? 6.829 0.904 -14.529 1.00 67.88 95 ALA A O 1
ATOM 694 N N . LEU A 1 96 ? 5.453 1.637 -12.922 1.00 73.19 96 LEU A N 1
ATOM 695 C CA . LEU A 1 96 ? 6.494 2.399 -12.217 1.00 73.19 96 LEU A CA 1
ATOM 696 C C . LEU A 1 96 ? 7.600 1.490 -11.670 1.00 73.19 96 LEU A C 1
ATOM 698 O O . LEU A 1 96 ? 8.772 1.856 -11.662 1.00 73.19 96 LEU A O 1
ATOM 702 N N . PHE A 1 97 ? 7.248 0.277 -11.245 1.00 76.75 97 PHE A N 1
ATOM 703 C CA . PHE A 1 97 ? 8.220 -0.672 -10.717 1.00 76.75 97 PHE A CA 1
ATOM 704 C C . PHE A 1 97 ? 9.075 -1.351 -11.783 1.00 76.75 97 PHE A C 1
ATOM 706 O O . PHE A 1 97 ? 10.147 -1.845 -11.432 1.00 76.75 97 PHE A O 1
ATOM 713 N N . SER A 1 98 ? 8.641 -1.353 -13.049 1.00 67.44 98 SER A N 1
ATOM 714 C CA . SER A 1 98 ? 9.458 -1.856 -14.159 1.00 67.44 98 SER A CA 1
ATOM 715 C C . SER A 1 98 ? 10.594 -0.918 -14.562 1.00 67.44 98 SER A C 1
ATOM 717 O O . SER A 1 98 ? 11.705 -1.369 -14.844 1.00 67.44 98 SER A O 1
ATOM 719 N N . GLU A 1 99 ? 10.355 0.396 -14.531 1.00 63.81 99 GLU A N 1
ATOM 720 C CA . GLU A 1 99 ? 11.329 1.393 -15.003 1.00 63.81 99 GLU A CA 1
ATOM 721 C C . GLU A 1 99 ? 12.584 1.489 -14.127 1.00 63.81 99 GLU A C 1
ATOM 723 O O . GLU A 1 99 ? 13.628 1.936 -14.592 1.00 63.81 99 GLU A O 1
ATOM 728 N N . THR A 1 100 ? 12.522 1.040 -12.871 1.00 62.28 100 THR A N 1
ATOM 729 C CA . THR A 1 100 ? 13.665 1.104 -11.949 1.00 62.28 100 THR A CA 1
ATOM 730 C C . THR A 1 100 ? 14.545 -0.149 -11.975 1.00 62.28 100 THR A C 1
ATOM 732 O O . THR A 1 100 ? 15.426 -0.276 -11.125 1.00 62.28 100 THR A O 1
ATOM 735 N N . SER A 1 101 ? 14.291 -1.122 -12.857 1.00 63.34 101 SER A N 1
ATOM 736 C CA . SER A 1 101 ? 15.145 -2.309 -12.951 1.00 63.34 101 SER A CA 1
ATOM 737 C C . SER A 1 101 ? 16.395 -1.999 -13.788 1.00 63.34 101 SER A C 1
ATOM 739 O O . SER A 1 101 ? 16.327 -1.768 -14.989 1.00 63.34 101 SER A O 1
ATOM 741 N N . GLU A 1 102 ? 17.573 -1.996 -13.153 1.00 65.44 102 GLU A N 1
ATOM 742 C CA . GLU A 1 102 ? 18.859 -1.786 -13.851 1.00 65.44 102 GLU A CA 1
ATOM 743 C C . GLU A 1 102 ? 19.231 -2.965 -14.770 1.00 65.44 102 GLU A C 1
ATOM 745 O O . GLU A 1 102 ? 20.091 -2.861 -15.648 1.00 65.44 102 GLU A O 1
ATOM 750 N N . VAL A 1 103 ? 18.578 -4.113 -14.572 1.00 65.44 103 VAL A N 1
ATOM 751 C CA . VAL A 1 103 ? 18.814 -5.338 -15.330 1.00 65.44 103 VAL A CA 1
ATOM 752 C C . VAL A 1 103 ? 17.942 -5.332 -16.580 1.00 65.44 103 VAL A C 1
ATOM 754 O O . VAL A 1 103 ? 16.743 -5.591 -16.520 1.00 65.44 103 VAL A O 1
ATOM 757 N N . ASN A 1 104 ? 18.568 -5.103 -17.734 1.00 64.69 104 ASN A N 1
ATOM 758 C CA . ASN A 1 104 ? 17.902 -5.048 -19.036 1.00 64.69 104 ASN A CA 1
ATOM 759 C C . ASN A 1 104 ? 17.522 -6.460 -19.543 1.00 64.69 104 ASN A C 1
ATOM 761 O O . ASN A 1 104 ? 18.098 -6.995 -20.490 1.00 64.69 104 ASN A O 1
ATOM 765 N N . SER A 1 105 ? 16.590 -7.112 -18.844 1.00 78.94 105 SER A N 1
ATOM 766 C CA . SER A 1 105 ? 16.019 -8.415 -19.189 1.00 78.94 105 SER A CA 1
ATOM 767 C C . SER A 1 105 ? 14.530 -8.430 -18.874 1.00 78.94 105 SER A C 1
ATOM 769 O O . SER A 1 105 ? 14.129 -8.214 -17.732 1.00 78.94 10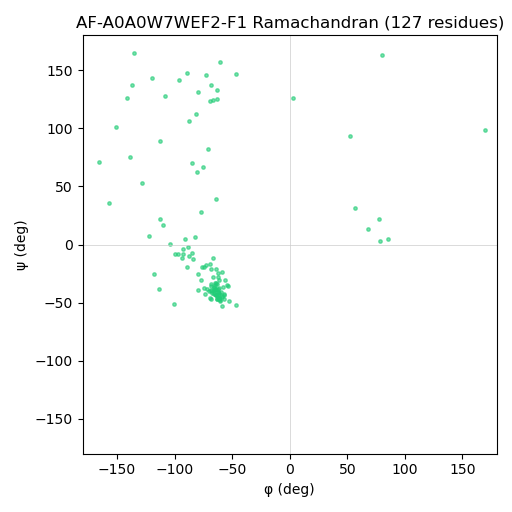5 SER A O 1
ATOM 771 N N . ALA A 1 106 ? 13.711 -8.781 -19.868 1.00 78.62 106 ALA A N 1
ATOM 772 C CA . ALA A 1 106 ? 12.260 -8.887 -19.708 1.00 78.62 106 ALA A CA 1
ATOM 773 C C . ALA A 1 106 ? 11.849 -9.859 -18.585 1.00 78.62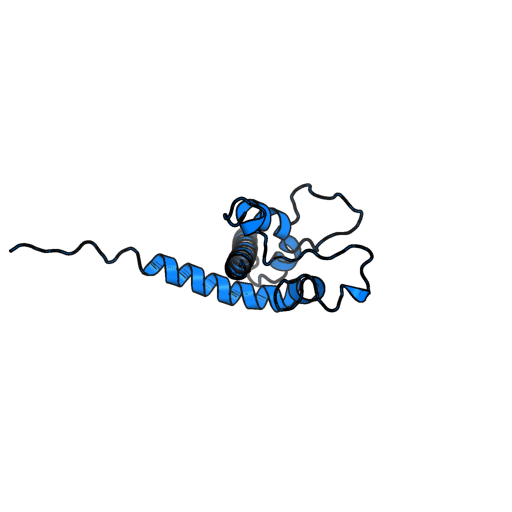 106 ALA A C 1
ATOM 775 O O . ALA A 1 106 ? 10.825 -9.667 -17.939 1.00 78.62 106 ALA A O 1
ATOM 776 N N . TYR A 1 107 ? 12.649 -10.899 -18.326 1.00 80.69 107 TYR A N 1
ATOM 777 C CA . TYR A 1 107 ? 12.386 -11.831 -17.229 1.00 80.69 107 TYR A CA 1
ATOM 778 C C . TYR A 1 107 ? 12.703 -11.220 -15.858 1.00 80.69 107 TYR A C 1
ATOM 780 O O . TYR A 1 107 ? 11.926 -11.381 -14.918 1.00 80.69 107 TYR A O 1
ATOM 788 N N . ALA A 1 108 ? 13.823 -10.499 -15.748 1.00 79.31 108 ALA A N 1
ATOM 789 C CA . ALA A 1 108 ? 14.201 -9.821 -14.511 1.00 79.31 108 ALA A CA 1
ATOM 790 C C . ALA A 1 108 ? 13.162 -8.757 -14.138 1.00 79.31 108 ALA A C 1
ATOM 792 O O . ALA A 1 108 ? 12.719 -8.718 -12.994 1.00 79.31 108 ALA A O 1
ATOM 793 N N . ASP A 1 109 ? 12.703 -7.978 -15.118 1.00 81.38 109 ASP A N 1
ATOM 794 C CA . ASP A 1 109 ? 11.646 -6.980 -14.950 1.00 81.38 109 ASP A CA 1
ATOM 795 C C . ASP A 1 109 ? 10.372 -7.567 -14.313 1.00 81.38 109 ASP A C 1
ATOM 797 O O . ASP A 1 109 ? 9.854 -7.052 -13.319 1.00 81.38 109 ASP A O 1
ATOM 801 N N . VAL A 1 110 ? 9.903 -8.708 -14.831 1.00 83.50 110 VAL A N 1
ATOM 802 C CA . VAL A 1 110 ? 8.721 -9.403 -14.298 1.00 83.50 110 VAL A CA 1
ATOM 803 C C . VAL A 1 110 ? 8.928 -9.830 -12.844 1.00 83.50 110 VAL A C 1
ATOM 805 O O . VAL A 1 110 ? 8.010 -9.684 -12.033 1.00 83.50 110 VAL A O 1
ATOM 808 N N . LEU A 1 111 ? 10.110 -10.351 -12.502 1.00 85.44 111 LEU A N 1
ATOM 809 C CA . LEU A 1 111 ? 10.418 -10.780 -11.138 1.00 85.44 111 LEU A CA 1
ATOM 810 C C . LEU A 1 111 ? 10.511 -9.600 -10.169 1.00 85.44 111 LEU A C 1
ATOM 812 O O . LEU A 1 111 ? 9.891 -9.651 -9.108 1.00 85.44 111 LEU A O 1
ATOM 816 N N . TYR A 1 112 ? 11.228 -8.535 -10.535 1.00 85.56 112 TYR A N 1
ATOM 817 C CA . TYR A 1 112 ? 11.371 -7.345 -9.693 1.00 85.56 112 TYR A CA 1
ATOM 818 C C . TYR A 1 112 ? 10.023 -6.687 -9.426 1.00 85.56 112 TYR A C 1
ATOM 820 O O . TYR A 1 112 ? 9.691 -6.396 -8.277 1.00 85.56 112 TYR A O 1
ATOM 828 N N . ARG A 1 113 ? 9.205 -6.523 -10.467 1.00 86.00 113 ARG A N 1
ATOM 829 C CA . ARG A 1 113 ? 7.862 -5.958 -10.338 1.00 86.00 113 ARG A CA 1
ATOM 830 C C . ARG A 1 113 ? 6.996 -6.772 -9.381 1.00 86.00 113 ARG A C 1
ATOM 832 O O . ARG A 1 113 ? 6.443 -6.218 -8.437 1.00 86.00 113 ARG A O 1
ATOM 839 N N . ARG A 1 114 ? 6.898 -8.088 -9.599 1.00 88.88 114 ARG A N 1
ATOM 840 C CA . ARG A 1 114 ? 6.078 -8.974 -8.756 1.00 88.88 114 ARG A CA 1
ATOM 841 C C . ARG A 1 114 ? 6.590 -9.036 -7.319 1.00 88.88 114 ARG A C 1
ATOM 843 O O . ARG A 1 114 ? 5.776 -9.040 -6.405 1.00 88.88 114 ARG A O 1
ATOM 850 N N . GLY A 1 115 ? 7.910 -9.041 -7.125 1.00 91.00 115 GLY A N 1
ATOM 851 C CA . GLY A 1 115 ? 8.528 -9.002 -5.801 1.00 91.00 115 GLY A CA 1
ATOM 852 C C . GLY A 1 115 ? 8.150 -7.741 -5.025 1.00 91.00 115 GLY A C 1
ATOM 853 O O . GLY A 1 115 ? 7.697 -7.841 -3.894 1.00 91.00 115 GLY A O 1
ATOM 854 N N . ARG A 1 116 ? 8.237 -6.565 -5.657 1.00 91.44 116 ARG A N 1
ATOM 855 C CA . ARG A 1 116 ? 7.873 -5.279 -5.032 1.00 91.44 116 ARG A CA 1
ATOM 856 C C . ARG A 1 116 ? 6.394 -5.188 -4.677 1.00 91.44 116 ARG A C 1
ATOM 858 O O . ARG A 1 116 ? 6.056 -4.751 -3.581 1.00 91.44 116 ARG A O 1
ATOM 865 N N . ILE A 1 117 ? 5.519 -5.629 -5.582 1.00 91.81 117 ILE A N 1
ATOM 866 C CA . ILE A 1 117 ? 4.072 -5.679 -5.329 1.00 91.81 117 ILE A CA 1
ATOM 867 C C . ILE A 1 117 ? 3.768 -6.618 -4.152 1.00 91.81 117 ILE A C 1
ATOM 869 O O . ILE A 1 117 ? 2.969 -6.275 -3.285 1.00 91.81 117 ILE A O 1
ATOM 873 N N . LEU A 1 118 ? 4.436 -7.773 -4.085 1.00 94.19 118 LEU A N 1
ATOM 874 C CA . LEU A 1 118 ? 4.277 -8.716 -2.980 1.00 94.19 118 LEU A CA 1
ATOM 875 C C . LEU A 1 118 ? 4.779 -8.147 -1.646 1.00 94.19 118 LEU A C 1
ATOM 877 O O . LEU A 1 118 ? 4.096 -8.287 -0.639 1.00 94.19 118 LEU A O 1
ATOM 881 N N . SER A 1 119 ? 5.932 -7.476 -1.634 1.00 95.31 119 SER A N 1
ATOM 882 C CA . SER A 1 119 ? 6.449 -6.793 -0.443 1.00 95.31 119 SER A CA 1
ATOM 883 C C . SER A 1 119 ? 5.478 -5.733 0.075 1.00 95.31 119 SER A C 1
ATOM 885 O O . SER A 1 119 ? 5.184 -5.713 1.266 1.00 95.31 119 SER A O 1
ATOM 887 N N . LEU A 1 120 ? 4.907 -4.910 -0.813 1.00 94.94 120 LEU A N 1
ATOM 888 C CA . LEU A 1 120 ? 3.856 -3.956 -0.443 1.00 94.94 120 LEU A CA 1
ATOM 889 C C . LEU A 1 120 ? 2.634 -4.649 0.160 1.00 94.94 120 LEU A C 1
ATOM 891 O O . LEU A 1 120 ? 2.120 -4.198 1.176 1.00 94.94 120 LEU A O 1
ATOM 895 N N . ALA A 1 121 ? 2.176 -5.747 -0.439 1.00 95.31 121 ALA A N 1
ATOM 896 C CA . ALA A 1 121 ? 1.021 -6.470 0.073 1.00 95.31 121 ALA A CA 1
ATOM 897 C C . ALA A 1 121 ? 1.286 -7.081 1.462 1.00 95.31 121 ALA A C 1
ATOM 899 O O . ALA A 1 121 ? 0.409 -7.006 2.316 1.00 95.31 121 ALA A O 1
ATOM 900 N N . TYR A 1 122 ? 2.494 -7.594 1.726 1.00 96.81 122 TYR A N 1
ATOM 901 C CA . TYR A 1 122 ? 2.889 -8.036 3.070 1.00 96.81 122 TYR A CA 1
ATOM 902 C C . TYR A 1 122 ? 2.978 -6.889 4.076 1.00 96.81 122 TYR A C 1
ATOM 904 O O . TYR A 1 122 ? 2.600 -7.059 5.233 1.00 96.81 122 TYR A O 1
ATOM 912 N N . TYR A 1 123 ? 3.450 -5.714 3.656 1.00 97.31 123 TYR A N 1
ATOM 913 C CA . TYR A 1 123 ? 3.424 -4.544 4.526 1.00 97.31 123 TYR A CA 1
ATOM 914 C C . TYR A 1 123 ? 1.985 -4.144 4.867 1.00 97.31 123 TYR A C 1
ATOM 916 O O . TYR A 1 123 ? 1.661 -3.984 6.039 1.00 97.31 123 TYR A O 1
ATOM 924 N N . LEU A 1 124 ? 1.090 -4.082 3.877 1.00 96.56 124 LEU A N 1
ATOM 925 C CA . LEU A 1 124 ? -0.326 -3.805 4.119 1.00 96.56 124 LEU A CA 1
ATOM 926 C C . LEU A 1 124 ? -0.966 -4.859 5.032 1.00 96.56 124 LEU A C 1
ATOM 928 O O . LEU A 1 124 ? -1.699 -4.491 5.942 1.00 96.56 124 LEU A O 1
ATOM 932 N N . GLU A 1 125 ? -0.653 -6.144 4.854 1.00 97.06 125 GLU A N 1
ATOM 933 C CA . GLU A 1 125 ? -1.086 -7.213 5.764 1.00 97.06 125 GLU A CA 1
ATOM 934 C C . GLU A 1 125 ? -0.620 -6.968 7.209 1.00 97.06 125 GLU A C 1
ATOM 936 O O . GLU A 1 125 ? -1.365 -7.219 8.152 1.00 97.06 125 GLU A O 1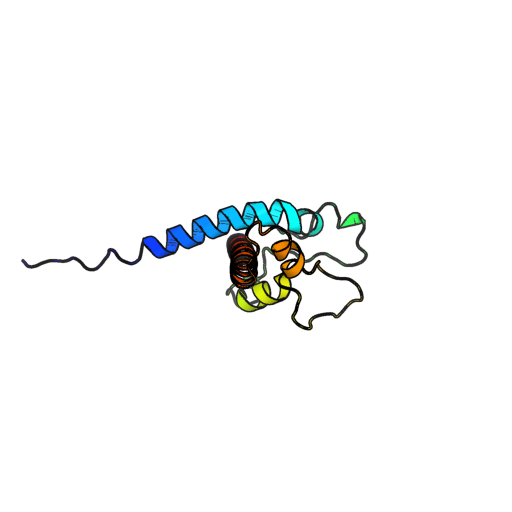
ATOM 941 N N . SER A 1 126 ? 0.580 -6.413 7.401 1.00 95.88 126 SER A N 1
ATOM 942 C CA . SER A 1 126 ? 1.099 -6.088 8.735 1.00 95.88 126 SER A CA 1
ATOM 943 C C . SER A 1 126 ? 0.428 -4.878 9.403 1.00 95.88 126 SER A C 1
ATOM 945 O O . SER A 1 126 ? 0.526 -4.731 10.619 1.00 95.88 126 SER A O 1
ATOM 947 N N . LEU A 1 127 ? -0.269 -4.030 8.634 1.00 96.44 127 LEU A N 1
ATOM 948 C CA . LEU A 1 127 ? -1.003 -2.863 9.145 1.00 96.44 127 LEU A CA 1
ATOM 949 C C . LEU A 1 127 ? -2.416 -3.197 9.643 1.00 96.44 127 LEU A C 1
ATOM 951 O O . LEU A 1 127 ? -3.098 -2.313 10.165 1.00 96.44 127 LEU A O 1
ATOM 955 N N . GLN A 1 128 ? -2.880 -4.432 9.439 1.00 97.00 128 GLN A N 1
ATOM 956 C CA . GLN A 1 128 ? -4.247 -4.816 9.778 1.00 97.00 128 GLN A CA 1
ATOM 957 C C . GLN A 1 128 ? -4.457 -4.833 11.297 1.00 97.00 128 GLN A C 1
ATOM 959 O O . GLN A 1 128 ? -3.592 -5.305 12.041 1.00 97.00 128 GLN A O 1
ATOM 964 N N . LYS A 1 129 ? -5.600 -4.305 11.742 1.00 91.75 129 LYS A N 1
ATOM 965 C CA . LYS A 1 129 ? -5.993 -4.196 13.156 1.00 91.75 129 LYS A CA 1
ATOM 966 C C . LYS A 1 129 ? -7.010 -5.264 13.558 1.00 91.75 129 LYS A C 1
ATOM 968 O O . LYS A 1 129 ? -7.786 -5.708 12.684 1.00 91.75 129 LYS A O 1
#